Protein AF-A0A6N9SWL1-F1 (afdb_monomer_lite)

Radius of gyration: 34.27 Å; chains: 1; bounding box: 90×55×77 Å

pLDDT: mean 85.67, std 13.99, range [44.44, 97.88]

Foldseek 3Di:
DDDDDPDDDDDDDPPDDPDDDPPNDPDDDVPCPCVVVVVVCCCPDLVVDDCVRNPVNCPDPVNPVVVVVVVVVVVVVVCVVVVNPDDDDDDDDPLADALVVLVVQLVVLVVVCVVPVPDPVSVVSNVVSVVNNVCNVVVVVVVVVVVVVVVVVPPPPDDDD

Sequence (161 aa):
MKRPYPHIPTPPDPLRRKQPLPWSHPKRDPGDLQLEQRLKAILEHSSYREPDEDTDFIQSESARGVRLQLDYAKAEQGMHDQGIERCIVVFGSTRLREPAVAGDELKRIMAQCLQAPDDPQLERERRLAENRLSLARYYEVGRELGRLVGKVGNDAGGSRL

Secondary structure (DSSP, 8-state):
-PPPPPP--SPPPSS--SS--TT-S----TT-TTHHHHHHHHHHSGGGS-TTT-HHHHHSSTTHHHHHHHHHHHHHHHHHHTT----------TT---HHHHHHHHHHHHHHHHH-TT-HHHHHHHHHHHHHHHHTHHHHHHHHHHHHHHHHTT-TTT---

Structure (mmCIF, N/CA/C/O backbone):
data_AF-A0A6N9SWL1-F1
#
_entry.id   AF-A0A6N9SWL1-F1
#
loop_
_atom_site.group_PDB
_atom_site.id
_atom_site.type_symbol
_atom_site.label_atom_id
_atom_site.label_alt_id
_atom_site.label_comp_id
_atom_site.label_asym_id
_atom_site.label_entity_id
_atom_site.label_seq_id
_atom_site.pdbx_PDB_ins_code
_atom_site.Cartn_x
_atom_site.Cartn_y
_atom_site.Cartn_z
_atom_site.occupancy
_atom_site.B_iso_or_equiv
_atom_site.auth_seq_id
_atom_site.auth_comp_id
_atom_site.auth_asym_id
_atom_site.auth_atom_id
_atom_site.pdbx_PDB_model_num
ATOM 1 N N . MET A 1 1 ? -57.355 -10.159 47.905 1.00 44.44 1 MET A N 1
ATOM 2 C CA . MET A 1 1 ? -57.250 -9.827 46.466 1.00 44.44 1 MET A CA 1
ATOM 3 C C . MET A 1 1 ? -55.806 -9.450 46.146 1.00 44.44 1 MET A C 1
ATOM 5 O O . MET A 1 1 ? -55.360 -8.403 46.594 1.00 44.44 1 MET A O 1
ATOM 9 N N . LYS A 1 2 ? -55.047 -10.309 45.451 1.00 46.69 2 LYS A N 1
ATOM 10 C CA . LYS A 1 2 ? -53.699 -9.973 44.953 1.00 46.69 2 LYS A CA 1
ATOM 11 C C . LYS A 1 2 ? -53.854 -9.326 43.573 1.00 46.69 2 LYS A C 1
ATOM 13 O O . LYS A 1 2 ? -54.502 -9.916 42.714 1.00 46.69 2 LYS A O 1
ATOM 18 N N . ARG A 1 3 ? -53.324 -8.113 43.373 1.00 48.03 3 ARG A N 1
ATOM 19 C CA . ARG A 1 3 ? -53.308 -7.460 42.051 1.00 48.03 3 ARG A CA 1
ATOM 20 C C . ARG A 1 3 ? -52.485 -8.327 41.084 1.00 48.03 3 ARG A C 1
ATOM 22 O O . ARG A 1 3 ? -51.398 -8.749 41.483 1.00 48.03 3 ARG A O 1
ATOM 29 N N . PRO A 1 4 ? -52.957 -8.610 39.857 1.00 57.44 4 PRO A N 1
ATOM 30 C CA . PRO A 1 4 ? -52.137 -9.317 38.885 1.00 57.44 4 PRO A CA 1
ATOM 31 C C . PRO A 1 4 ? -50.972 -8.400 38.495 1.00 57.44 4 PRO A C 1
ATOM 33 O O . PRO A 1 4 ? -51.191 -7.285 38.021 1.00 57.44 4 PRO A O 1
ATOM 36 N N . TYR A 1 5 ? -49.735 -8.835 38.743 1.00 57.66 5 TYR A N 1
ATOM 37 C CA . TYR A 1 5 ? -48.571 -8.164 38.169 1.00 57.66 5 TYR A CA 1
ATOM 38 C C . TYR A 1 5 ? -48.600 -8.389 36.655 1.00 57.66 5 TYR A C 1
ATOM 40 O O . TYR A 1 5 ? -48.810 -9.529 36.228 1.00 57.66 5 TYR A O 1
ATOM 48 N N . PRO A 1 6 ? -48.429 -7.338 35.835 1.00 61.59 6 PRO A N 1
ATOM 49 C CA . PRO A 1 6 ? -48.423 -7.503 34.394 1.00 61.59 6 PRO A CA 1
ATOM 50 C C . PRO A 1 6 ? -47.261 -8.421 34.014 1.00 61.59 6 PRO A C 1
ATOM 52 O O . PRO A 1 6 ? -46.130 -8.236 34.460 1.00 61.59 6 PRO A O 1
ATOM 55 N N . HIS A 1 7 ? -47.569 -9.440 33.219 1.00 66.81 7 HIS A N 1
ATOM 56 C CA . HIS A 1 7 ? -46.584 -10.348 32.654 1.00 66.81 7 HIS A CA 1
ATOM 57 C C . HIS A 1 7 ? -45.551 -9.530 31.862 1.00 66.81 7 HIS A C 1
ATOM 59 O O . HIS A 1 7 ? -45.929 -8.812 30.939 1.00 66.81 7 HIS A O 1
ATOM 65 N N . ILE A 1 8 ? -44.261 -9.640 32.200 1.00 62.41 8 ILE A N 1
ATOM 66 C CA . ILE A 1 8 ? -43.156 -9.045 31.430 1.00 62.41 8 ILE A CA 1
ATOM 67 C C . ILE A 1 8 ? -42.387 -10.200 30.770 1.00 62.41 8 ILE A C 1
ATOM 69 O O . ILE A 1 8 ? -41.518 -10.785 31.415 1.00 62.41 8 ILE A O 1
ATOM 73 N N . PRO A 1 9 ? -42.716 -10.609 29.530 1.00 60.69 9 PRO A N 1
ATOM 74 C CA . PRO A 1 9 ? -41.930 -11.606 28.816 1.00 60.69 9 PRO A CA 1
ATOM 75 C C . PRO A 1 9 ? -40.771 -10.978 28.039 1.00 60.69 9 PRO A C 1
ATOM 77 O O . PRO A 1 9 ? -40.970 -9.947 27.406 1.00 60.69 9 PRO A O 1
ATOM 80 N N . THR A 1 10 ? -39.644 -11.708 28.064 1.00 60.78 10 THR A N 1
ATOM 81 C CA . THR A 1 10 ? -38.491 -11.813 27.132 1.00 60.78 10 THR A CA 1
ATOM 82 C C . THR A 1 10 ? -37.906 -10.555 26.497 1.00 60.78 10 THR A C 1
ATOM 84 O O . THR A 1 10 ? -38.615 -9.624 26.140 1.00 60.78 10 THR A O 1
ATOM 87 N N . PRO A 1 11 ? -36.565 -10.524 26.406 1.00 64.38 11 PRO A N 1
ATOM 88 C CA . PRO A 1 11 ? -35.789 -9.409 26.907 1.00 64.38 11 PRO A CA 1
ATOM 89 C C . PRO A 1 11 ? -36.204 -8.108 26.220 1.00 64.38 11 PRO A C 1
ATOM 91 O O . PRO A 1 11 ? -36.351 -8.087 24.997 1.00 64.38 11 PRO A O 1
ATOM 94 N N . PRO A 1 12 ? -36.409 -7.026 26.992 1.00 65.94 12 PRO A N 1
ATOM 95 C CA . PRO A 1 12 ? -36.694 -5.728 26.407 1.00 65.94 12 PRO A CA 1
ATOM 96 C C . PRO A 1 12 ? -35.567 -5.354 25.441 1.00 65.94 12 PRO A C 1
ATOM 98 O O . PRO A 1 12 ? -34.396 -5.585 25.747 1.00 65.94 12 PRO A O 1
ATOM 101 N N . ASP A 1 13 ? -35.937 -4.784 24.292 1.00 66.88 13 ASP A N 1
ATOM 102 C CA . ASP A 1 13 ? -34.988 -4.271 23.303 1.00 66.88 13 ASP A CA 1
ATOM 103 C C . ASP A 1 13 ? -33.963 -3.374 24.028 1.00 66.88 13 ASP A C 1
ATOM 105 O O . ASP A 1 13 ? -34.360 -2.422 24.717 1.00 66.88 13 ASP A O 1
ATOM 109 N N . PRO A 1 14 ? -32.658 -3.705 23.961 1.00 66.94 14 PRO A N 1
ATOM 110 C CA . PRO A 1 14 ? -31.644 -3.043 24.773 1.00 66.94 14 PRO A CA 1
ATOM 111 C C . PRO A 1 14 ? -31.512 -1.554 24.437 1.00 66.94 14 PRO A C 1
ATOM 113 O O . PRO A 1 14 ? -31.098 -0.779 25.302 1.00 66.94 14 PRO A O 1
ATOM 116 N N . LEU A 1 15 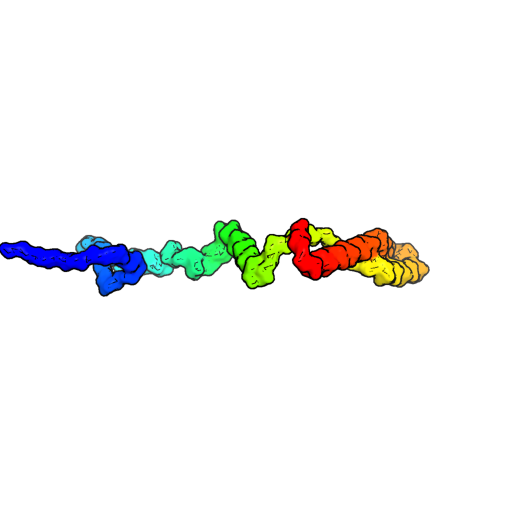? -31.907 -1.153 23.225 1.00 66.56 15 LEU A N 1
ATOM 117 C CA . LEU A 1 15 ? -31.765 0.204 22.708 1.00 66.56 15 LEU A CA 1
ATOM 118 C C . LEU A 1 15 ? -33.109 0.942 22.641 1.00 66.56 15 LEU A C 1
ATOM 120 O O . LEU A 1 15 ? -33.172 2.141 22.911 1.00 66.56 15 LEU A O 1
ATOM 124 N N . ARG A 1 16 ? -34.210 0.251 22.324 1.00 70.69 16 ARG A N 1
ATOM 125 C CA . ARG A 1 16 ? -35.526 0.885 22.126 1.00 70.69 16 ARG A CA 1
ATOM 126 C C . ARG A 1 16 ? -36.447 0.694 23.326 1.00 70.69 16 ARG A C 1
ATOM 128 O O . ARG A 1 16 ? -37.125 -0.320 23.474 1.00 70.69 16 ARG A O 1
ATOM 135 N N . ARG A 1 17 ? -36.548 1.730 24.166 1.00 72.81 17 ARG A N 1
ATOM 136 C CA . ARG A 1 17 ? -37.452 1.756 25.330 1.00 72.81 17 ARG A CA 1
ATOM 137 C C . ARG A 1 17 ? -38.699 2.601 25.064 1.00 72.81 17 ARG A C 1
ATOM 139 O O . ARG A 1 17 ? -38.599 3.715 24.567 1.00 72.81 17 ARG A O 1
ATOM 146 N N . LYS A 1 18 ? -39.875 2.096 25.464 1.00 77.31 18 LYS A N 1
ATOM 147 C CA . LYS A 1 18 ? -41.156 2.837 25.391 1.00 77.31 18 LYS A CA 1
ATOM 148 C C . LYS A 1 18 ? -41.231 4.006 26.373 1.00 77.31 18 LYS A C 1
ATOM 150 O O . LYS A 1 18 ? -41.914 4.986 26.110 1.00 77.31 18 LYS A O 1
ATOM 155 N N . GLN A 1 19 ? -40.566 3.869 27.514 1.00 77.00 19 GLN A N 1
ATOM 156 C CA . GLN A 1 19 ? -40.462 4.902 28.534 1.00 77.00 19 GLN A CA 1
ATOM 157 C C . GLN A 1 19 ? -39.040 4.894 29.107 1.00 77.00 19 GLN A C 1
ATOM 159 O O . GLN A 1 19 ? -38.438 3.814 29.195 1.00 77.00 19 GLN A O 1
ATOM 164 N N . PRO A 1 20 ? -38.492 6.059 29.487 1.00 73.88 20 PRO A N 1
ATOM 165 C CA . PRO A 1 20 ? -37.193 6.130 30.138 1.00 73.88 20 PRO A CA 1
ATOM 166 C C . PRO A 1 20 ? -37.205 5.324 31.444 1.00 73.88 20 PRO A C 1
ATOM 168 O O . PRO A 1 20 ? -38.255 5.143 32.068 1.00 73.88 20 PRO A O 1
ATOM 171 N N . LEU A 1 21 ? -36.048 4.807 31.863 1.00 79.44 21 LEU A N 1
ATOM 172 C CA . LEU A 1 21 ? -35.963 4.132 33.159 1.00 79.44 21 LEU A CA 1
ATOM 173 C C . LEU A 1 21 ? -36.222 5.147 34.284 1.00 79.44 21 LEU A C 1
ATOM 175 O O . LEU A 1 21 ? -35.848 6.305 34.139 1.00 79.44 21 LEU A O 1
ATOM 179 N N . PRO A 1 22 ? -36.782 4.742 35.437 1.00 76.00 22 PRO A N 1
ATOM 180 C CA . PRO A 1 22 ? -37.032 5.669 36.547 1.00 76.00 22 PRO A CA 1
ATOM 181 C C . PRO A 1 22 ? -35.785 6.456 36.997 1.00 76.00 22 PRO A C 1
ATOM 183 O O . PRO A 1 22 ? -35.893 7.564 37.509 1.00 76.00 22 PRO A O 1
ATOM 186 N N . TRP A 1 23 ? -34.597 5.890 36.773 1.00 74.88 23 TRP A N 1
ATOM 187 C CA . TRP A 1 23 ? -33.280 6.463 37.065 1.00 74.88 23 TRP A CA 1
ATOM 188 C C . TRP A 1 23 ? -32.549 7.020 35.830 1.00 74.88 23 TRP A C 1
ATOM 190 O O . TRP A 1 23 ? -31.349 7.257 35.889 1.00 74.88 23 TRP A O 1
ATOM 200 N N . SER A 1 24 ? -33.228 7.225 34.697 1.00 74.69 24 SER A N 1
ATOM 201 C CA . SER A 1 24 ? -32.624 7.850 33.507 1.00 74.69 24 SER A CA 1
ATOM 202 C C . SER A 1 24 ? -32.547 9.375 33.594 1.00 74.69 24 SER A C 1
ATOM 204 O O . SER A 1 24 ? -32.106 10.020 32.648 1.00 74.69 24 SER A O 1
ATOM 206 N N . HIS A 1 25 ? -33.034 9.963 34.683 1.00 68.12 25 HIS A N 1
ATOM 207 C CA . HIS A 1 25 ? -32.887 11.385 34.944 1.00 68.12 25 HIS A CA 1
ATOM 208 C C . HIS A 1 25 ? -31.642 11.619 35.802 1.00 68.12 25 HIS A C 1
ATOM 210 O O . HIS A 1 25 ? -31.387 10.827 36.716 1.00 68.12 25 HIS A O 1
ATOM 216 N N . PRO A 1 26 ? -30.885 12.704 35.553 1.00 67.75 26 PRO A N 1
ATOM 217 C CA . PRO A 1 26 ? -29.802 13.109 36.434 1.00 67.75 26 PRO A CA 1
ATOM 218 C C . PRO A 1 26 ? -30.303 13.179 37.875 1.00 67.75 26 PRO A C 1
ATOM 220 O O . PRO A 1 26 ? -31.400 13.683 38.138 1.00 67.75 26 PRO A O 1
ATOM 223 N N . LYS A 1 27 ? -29.510 12.662 38.816 1.00 72.25 27 LYS A N 1
ATOM 224 C CA . LYS A 1 27 ? -29.835 12.740 40.240 1.00 72.25 27 LYS A CA 1
ATOM 225 C C . LYS A 1 27 ? -29.938 14.219 40.619 1.00 72.25 27 LYS A C 1
ATOM 227 O O . LYS A 1 27 ? -28.937 14.924 40.616 1.00 72.25 27 LYS A O 1
ATOM 232 N N . ARG A 1 28 ? -31.153 14.690 40.905 1.00 66.19 28 ARG A N 1
ATOM 233 C CA . ARG A 1 28 ? -31.386 16.079 41.311 1.00 66.19 28 ARG A CA 1
ATOM 234 C C . ARG A 1 28 ? -30.901 16.267 42.743 1.00 66.19 28 ARG A C 1
ATOM 236 O O . ARG A 1 28 ? -31.451 15.656 43.657 1.00 66.19 28 ARG A O 1
ATOM 243 N N . ASP A 1 29 ? -29.895 17.114 42.914 1.00 71.44 29 ASP A N 1
ATOM 244 C CA . ASP A 1 29 ? -29.504 17.671 44.205 1.00 71.44 29 ASP A CA 1
ATOM 245 C C . ASP A 1 29 ? -30.025 19.119 44.275 1.00 71.44 29 ASP A C 1
ATOM 247 O O . ASP A 1 29 ? -29.610 19.941 43.454 1.00 71.44 29 ASP A O 1
ATOM 251 N N . PRO A 1 30 ? -30.944 19.453 45.201 1.00 68.19 30 PRO A N 1
ATOM 252 C CA . PRO A 1 30 ? -31.467 20.811 45.365 1.00 68.19 30 PRO A CA 1
ATOM 253 C C . PRO A 1 30 ? -30.388 21.882 45.594 1.00 68.19 30 PRO A C 1
ATOM 255 O O . PRO A 1 30 ? -30.666 23.061 45.382 1.00 68.19 30 PRO A O 1
ATOM 258 N N . GLY A 1 31 ? -29.183 21.495 46.031 1.00 71.69 31 GLY A N 1
ATOM 259 C CA . GLY A 1 31 ? -28.052 22.403 46.229 1.00 71.69 31 GLY A CA 1
ATOM 260 C C . GLY A 1 31 ? -27.186 22.652 44.987 1.00 71.69 31 GLY A C 1
ATOM 261 O O . GLY A 1 31 ? -26.378 23.581 45.002 1.00 71.69 31 GLY A O 1
ATOM 262 N N . ASP A 1 32 ? -27.328 21.867 43.911 1.00 75.44 32 ASP A N 1
ATOM 263 C CA . ASP A 1 32 ? -26.454 21.973 42.734 1.00 75.44 32 ASP A CA 1
ATOM 264 C C . ASP A 1 32 ? -27.038 22.899 41.659 1.00 75.44 32 ASP A C 1
ATOM 266 O O . ASP A 1 32 ? -27.606 22.473 40.651 1.00 75.44 32 ASP A O 1
ATOM 270 N N . LEU A 1 33 ? -26.855 24.204 41.866 1.00 76.06 33 LEU A N 1
ATOM 271 C CA . LEU A 1 33 ? -27.293 25.260 40.943 1.00 76.06 33 LEU A CA 1
ATOM 272 C C . LEU A 1 33 ? -26.602 25.205 39.564 1.00 76.06 33 LEU A C 1
ATOM 274 O O . LEU A 1 33 ? -27.044 25.880 38.635 1.00 76.06 33 LEU A O 1
ATOM 278 N N . GLN A 1 34 ? -25.524 24.425 39.416 1.00 84.75 34 GLN A N 1
ATOM 279 C CA . GLN A 1 34 ? -24.739 24.309 38.180 1.00 84.75 34 GLN A CA 1
ATOM 280 C C . GLN A 1 34 ? -24.953 22.980 37.441 1.00 84.75 34 GLN A C 1
ATOM 282 O O . GLN A 1 34 ? -24.342 22.775 36.390 1.00 84.75 34 GLN A O 1
ATOM 287 N N . LEU A 1 35 ? -25.806 22.083 37.949 1.00 83.56 35 LEU A N 1
ATOM 288 C CA . LEU A 1 35 ? -26.019 20.743 37.389 1.00 83.56 35 LEU A CA 1
ATOM 289 C C . LEU A 1 35 ? -26.319 20.775 35.882 1.00 83.56 35 LEU A C 1
ATOM 291 O O . LEU A 1 35 ? -25.657 20.092 35.103 1.00 83.56 35 LEU A O 1
ATOM 295 N N . GLU A 1 36 ? -27.269 21.615 35.470 1.00 82.56 36 GLU A N 1
ATOM 296 C CA . GLU A 1 36 ? -27.673 21.766 34.065 1.00 82.56 36 GLU A CA 1
ATOM 297 C C . GLU A 1 36 ? -26.521 22.272 33.182 1.00 82.56 36 GLU A C 1
ATOM 299 O O . GLU A 1 36 ? -26.326 21.796 32.065 1.00 82.56 36 GLU A O 1
ATOM 304 N N . GLN A 1 37 ? -25.702 23.197 33.695 1.00 88.25 37 GLN A N 1
ATOM 305 C CA . GLN A 1 37 ? -24.545 23.726 32.966 1.00 88.25 37 GLN A CA 1
ATOM 306 C C . GLN A 1 37 ? -23.460 22.661 32.781 1.00 88.25 37 GLN A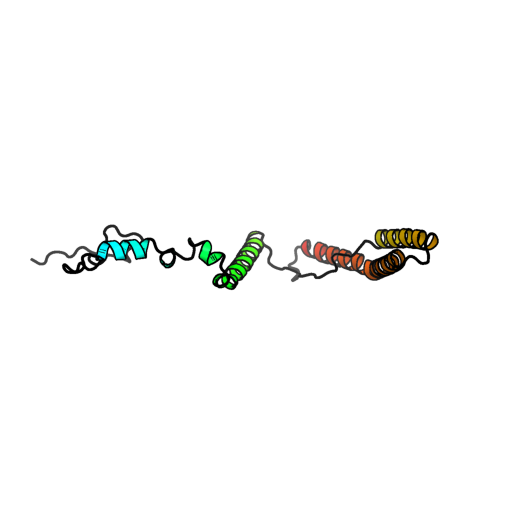 C 1
ATOM 308 O O . GLN A 1 37 ? -22.889 22.554 31.697 1.00 88.25 37 GLN A O 1
ATOM 313 N N . ARG A 1 38 ? -23.191 21.849 33.811 1.00 88.62 38 ARG A N 1
ATOM 314 C CA . ARG A 1 38 ? -22.214 20.750 33.739 1.00 88.62 38 ARG A CA 1
ATOM 315 C C . ARG A 1 38 ? -22.680 19.644 32.805 1.00 88.62 38 ARG A C 1
ATOM 317 O O . ARG A 1 38 ? -21.888 19.167 32.002 1.00 88.62 38 ARG A O 1
ATOM 324 N N . LEU A 1 39 ? -23.956 19.263 32.886 1.00 87.69 39 LEU A N 1
ATOM 325 C CA . LEU A 1 39 ? -24.552 18.287 31.975 1.00 87.69 39 LEU A CA 1
ATOM 326 C C . LEU A 1 39 ? -24.430 18.756 30.530 1.00 87.69 39 LEU A C 1
ATOM 328 O O . LEU A 1 39 ? -23.927 18.009 29.698 1.00 87.69 39 LEU A O 1
ATOM 332 N N . LYS A 1 40 ? -24.807 20.007 30.252 1.00 88.81 40 LYS A N 1
ATOM 333 C CA . LYS A 1 40 ? -24.648 20.598 28.924 1.00 88.81 40 LYS A CA 1
ATOM 334 C C . LYS A 1 40 ? -23.189 20.550 28.458 1.00 88.81 40 LYS A C 1
ATOM 336 O O . LYS A 1 40 ? -22.928 20.070 27.363 1.00 88.81 40 LYS A O 1
ATOM 341 N N . ALA A 1 41 ? -22.247 20.963 29.307 1.00 92.75 41 ALA A N 1
ATOM 342 C CA . ALA A 1 41 ? -20.825 20.943 28.975 1.00 92.75 41 ALA A CA 1
ATOM 343 C C . ALA A 1 41 ? -20.305 19.530 28.664 1.00 92.75 41 ALA A C 1
ATOM 345 O O . ALA A 1 41 ? -19.527 19.377 27.732 1.00 92.75 41 ALA A O 1
ATOM 346 N N . ILE A 1 42 ? -20.738 18.503 29.405 1.00 91.31 42 ILE A N 1
ATOM 347 C CA . ILE A 1 42 ? -20.363 17.102 29.150 1.00 91.31 42 ILE A CA 1
ATOM 348 C C . ILE A 1 42 ? -20.935 16.626 27.815 1.00 91.31 42 ILE A C 1
ATOM 350 O O . ILE A 1 42 ? -20.195 16.074 27.009 1.00 91.31 42 ILE A O 1
ATOM 354 N N . LEU A 1 43 ? -22.233 16.845 27.585 1.00 89.25 43 LEU A N 1
ATOM 355 C CA . LEU A 1 43 ? -22.930 16.381 26.382 1.00 89.25 43 LEU A CA 1
ATOM 356 C C . LEU A 1 43 ? -22.411 17.059 25.104 1.00 89.25 43 LEU A C 1
ATOM 358 O O . LEU A 1 43 ? -22.416 16.446 24.043 1.00 89.25 43 LEU A O 1
ATOM 362 N N . GLU A 1 44 ? -21.963 18.312 25.200 1.00 90.25 44 GLU A N 1
ATOM 363 C CA . GLU A 1 44 ? -21.380 19.065 24.082 1.00 90.25 44 GLU A CA 1
ATOM 364 C C . GLU A 1 44 ? -19.872 18.802 23.900 1.00 90.25 44 GLU A C 1
ATOM 366 O O . GLU A 1 44 ? -19.297 19.197 22.881 1.00 90.25 44 GLU A O 1
ATOM 371 N N . HIS A 1 45 ? -19.211 18.142 24.859 1.00 92.19 45 HIS A N 1
ATOM 372 C CA . HIS A 1 45 ? -17.779 17.859 24.791 1.00 92.19 45 HIS A CA 1
ATOM 373 C C . HIS A 1 45 ? -17.471 16.760 23.763 1.00 92.19 45 HIS A C 1
ATOM 375 O O . HIS A 1 45 ? -18.198 15.776 23.644 1.00 92.19 45 HIS A O 1
ATOM 381 N N . SER A 1 46 ? -16.342 16.876 23.054 1.00 88.12 46 SER A N 1
ATOM 382 C CA . SER A 1 46 ? -15.947 15.911 22.013 1.00 88.12 46 SER A CA 1
ATOM 383 C C . SER A 1 46 ? -15.804 14.484 22.540 1.00 88.12 46 SER A C 1
ATOM 385 O O . SER A 1 46 ? -16.204 13.547 21.868 1.00 88.12 46 SER A O 1
ATOM 387 N N . SER A 1 47 ? -15.332 14.313 23.776 1.00 89.19 47 SER A N 1
ATOM 388 C CA . SER A 1 47 ? -15.205 12.992 24.412 1.00 89.19 47 SER A CA 1
ATOM 389 C C . SER A 1 47 ? -16.532 12.258 24.637 1.00 89.19 47 SER A C 1
ATOM 391 O O . SER A 1 47 ? -16.503 11.101 25.044 1.00 89.19 47 SER A O 1
ATOM 393 N N . TYR A 1 48 ? -17.675 12.935 24.484 1.00 91.62 48 TYR A N 1
ATOM 394 C CA . TYR A 1 48 ? -18.999 12.318 24.575 1.00 91.62 48 TYR A CA 1
ATOM 395 C C . TYR A 1 48 ? -19.512 11.822 23.215 1.00 91.62 48 TYR A C 1
ATOM 397 O O . TYR A 1 48 ? -20.509 11.108 23.168 1.00 91.62 48 TYR A O 1
ATOM 405 N N . ARG A 1 49 ? -18.838 12.177 22.110 1.00 91.12 49 ARG A N 1
ATOM 406 C CA . ARG A 1 49 ? -19.159 11.649 20.781 1.00 91.12 49 ARG A CA 1
ATOM 407 C C . ARG A 1 49 ? -18.795 10.173 20.715 1.00 91.12 49 ARG A C 1
ATOM 409 O O . ARG A 1 49 ? -17.759 9.754 21.236 1.00 91.12 49 ARG A O 1
ATOM 416 N N . GLU A 1 50 ? -19.649 9.391 20.070 1.00 92.19 50 GLU A N 1
ATOM 417 C CA . GLU A 1 50 ? -19.369 7.978 19.851 1.00 92.19 50 GLU A CA 1
ATOM 418 C C . GLU A 1 50 ? -18.179 7.838 18.882 1.00 92.19 50 GLU A C 1
ATOM 420 O O . GLU A 1 50 ? -18.106 8.578 17.896 1.00 92.19 50 GLU A O 1
ATOM 425 N N . PRO A 1 51 ? -17.204 6.946 19.150 1.00 91.31 51 PRO A N 1
ATOM 426 C CA . PRO A 1 51 ? -15.982 6.875 18.348 1.00 91.31 51 PRO A CA 1
ATOM 427 C C . PRO A 1 51 ? -16.184 6.584 16.856 1.00 91.31 51 PRO A C 1
ATOM 429 O O . PRO A 1 51 ? -15.308 6.917 16.066 1.00 91.31 51 PRO A O 1
ATOM 432 N N . ASP A 1 52 ? -17.284 5.941 16.467 1.00 91.31 52 ASP A N 1
ATOM 433 C CA . ASP A 1 52 ? -17.661 5.664 15.076 1.00 91.31 52 ASP A CA 1
ATOM 434 C C . ASP A 1 52 ? -18.271 6.879 14.356 1.00 91.31 52 ASP A C 1
ATOM 436 O O . ASP A 1 52 ? -18.188 6.963 13.129 1.00 91.31 52 ASP A O 1
ATOM 440 N N . GLU A 1 53 ? -18.798 7.853 15.101 1.00 92.50 53 GLU A N 1
ATOM 441 C CA . GLU A 1 53 ? -19.253 9.151 14.584 1.00 92.50 53 GLU A CA 1
ATOM 442 C C . GLU A 1 53 ? -18.178 10.253 14.720 1.00 92.50 53 GLU A C 1
ATOM 444 O O . GLU A 1 53 ? -18.231 11.283 14.037 1.00 92.50 53 GLU A O 1
ATOM 449 N N . ASP A 1 54 ? -17.165 10.048 15.568 1.00 94.38 54 ASP A N 1
ATOM 450 C CA . ASP A 1 54 ? -16.068 10.991 15.800 1.00 94.38 54 ASP A CA 1
ATOM 451 C C . ASP A 1 54 ? -14.951 10.859 14.749 1.00 94.38 54 ASP A C 1
ATOM 453 O O . ASP A 1 54 ? -13.933 10.178 14.918 1.00 94.38 54 ASP A O 1
ATOM 457 N N . THR A 1 55 ? -15.126 11.576 13.639 1.00 93.12 55 THR A N 1
ATOM 458 C CA . THR A 1 55 ? -14.139 11.603 12.550 1.00 93.12 55 THR A CA 1
ATOM 459 C C . THR A 1 55 ? -12.788 12.183 12.991 1.00 93.12 55 THR A C 1
ATOM 461 O O . THR A 1 55 ? -11.753 11.719 12.507 1.00 93.12 55 THR A O 1
ATOM 464 N N . ASP A 1 56 ? -12.770 13.142 13.924 1.00 94.31 56 ASP A N 1
ATOM 465 C CA . ASP A 1 56 ? -11.529 13.745 14.426 1.00 94.31 56 ASP A CA 1
ATOM 466 C C . ASP A 1 56 ? -10.699 12.691 15.179 1.00 94.31 56 ASP A C 1
ATOM 468 O O . ASP A 1 56 ? -9.489 12.556 14.958 1.00 94.31 56 ASP A O 1
ATOM 472 N N . PHE A 1 57 ? -11.357 11.869 16.008 1.00 94.06 57 PHE A N 1
ATOM 473 C CA . PHE A 1 57 ? -10.722 10.727 16.665 1.00 94.06 57 PHE A CA 1
ATOM 474 C C . PHE A 1 57 ? -10.254 9.670 15.658 1.00 94.06 57 PHE A C 1
ATOM 476 O O . PHE A 1 57 ? -9.090 9.263 15.712 1.00 94.06 57 PHE A O 1
ATOM 483 N N . ILE A 1 58 ? -11.104 9.253 14.712 1.00 94.94 58 ILE A N 1
ATOM 484 C CA . ILE A 1 58 ? -10.758 8.234 13.702 1.00 94.94 58 ILE A CA 1
ATOM 485 C C . ILE A 1 58 ? -9.538 8.665 12.871 1.00 94.94 58 ILE A C 1
ATOM 487 O O . ILE A 1 58 ? -8.686 7.839 12.530 1.00 94.94 58 ILE A O 1
ATOM 491 N N . GLN A 1 59 ? -9.418 9.953 12.546 1.00 95.44 59 GLN A N 1
ATOM 492 C CA . GLN A 1 59 ? -8.305 10.486 11.757 1.00 95.44 59 GLN A CA 1
ATOM 493 C C . GLN A 1 59 ? -7.027 10.724 12.570 1.00 95.44 59 GLN A C 1
ATOM 495 O O . GLN A 1 59 ? -5.950 10.873 11.978 1.00 95.44 59 GLN A O 1
ATOM 500 N N . SER A 1 60 ? -7.111 10.691 13.901 1.00 95.50 60 SER A N 1
ATOM 501 C CA . SER A 1 60 ? -5.966 10.857 14.795 1.00 95.50 60 SER A CA 1
ATOM 502 C C . SER A 1 60 ? -4.912 9.747 14.644 1.00 95.50 60 SER A C 1
ATOM 504 O O . SER A 1 60 ? -5.132 8.683 14.046 1.00 95.50 60 SER A O 1
ATOM 506 N N . GLU A 1 61 ? -3.727 9.992 15.205 1.00 97.56 61 GLU A N 1
ATOM 507 C CA . GLU A 1 61 ? -2.649 9.002 15.272 1.00 97.56 61 GLU A CA 1
ATOM 508 C C . GLU A 1 61 ? -3.019 7.798 16.148 1.00 97.56 61 GLU A C 1
ATOM 510 O O . GLU A 1 61 ? -2.716 6.662 15.781 1.00 97.56 61 GLU A O 1
ATOM 515 N N . SER A 1 62 ? -3.749 8.024 17.242 1.00 96.12 62 SER A N 1
ATOM 516 C CA . SER A 1 62 ? -4.205 6.973 18.159 1.00 96.12 62 SER A CA 1
ATOM 517 C C . SER A 1 62 ? -5.086 5.930 17.463 1.00 96.12 62 SER A C 1
ATOM 519 O O . SER A 1 62 ? -5.009 4.745 17.777 1.00 96.12 62 SER A O 1
ATOM 521 N N . ALA A 1 63 ? -5.877 6.349 16.472 1.00 96.31 63 ALA A N 1
ATOM 522 C CA . ALA A 1 63 ? -6.744 5.467 15.693 1.00 96.31 63 ALA A CA 1
ATOM 523 C C . ALA A 1 63 ? -6.057 4.842 14.460 1.00 96.31 63 ALA A C 1
ATOM 525 O O . ALA A 1 63 ? -6.691 4.093 13.715 1.00 96.31 63 ALA A O 1
ATOM 526 N N . ARG A 1 64 ? -4.760 5.102 14.216 1.00 97.38 64 ARG A N 1
ATOM 527 C CA . ARG A 1 64 ? -4.038 4.587 13.033 1.00 97.38 64 ARG A CA 1
ATOM 528 C C . ARG A 1 64 ? -4.090 3.060 12.929 1.00 97.38 64 ARG A C 1
ATOM 530 O O . ARG A 1 64 ? -4.325 2.545 11.842 1.00 97.38 64 ARG A O 1
ATOM 537 N N . GLY A 1 65 ? -3.900 2.343 14.038 1.00 97.69 65 GLY A N 1
ATOM 538 C CA . GLY A 1 65 ? -3.947 0.875 14.045 1.00 97.69 65 GLY A CA 1
ATOM 539 C C . GLY A 1 65 ? -5.320 0.326 13.646 1.00 97.69 65 GLY A C 1
ATOM 540 O O . GLY A 1 65 ? -5.406 -0.575 12.817 1.00 97.69 65 GLY A O 1
ATOM 541 N N . VAL A 1 66 ? -6.391 0.932 14.167 1.00 96.38 66 VAL A N 1
ATOM 542 C CA . VAL A 1 66 ? -7.773 0.557 13.832 1.00 96.38 66 VAL A CA 1
ATOM 543 C C . VAL A 1 66 ? -8.071 0.844 12.361 1.00 96.38 66 VAL A C 1
ATOM 545 O O . VAL A 1 66 ? -8.632 -0.008 11.680 1.00 96.38 66 VAL A O 1
ATOM 548 N N . ARG A 1 67 ? -7.637 1.996 11.831 1.00 96.12 67 ARG A N 1
ATOM 549 C CA . ARG A 1 67 ? -7.794 2.314 10.402 1.00 96.12 67 ARG A CA 1
ATOM 550 C C . ARG A 1 67 ? -7.105 1.297 9.495 1.00 96.12 67 ARG A C 1
ATOM 552 O O . ARG A 1 67 ? -7.728 0.836 8.550 1.00 96.12 67 ARG A O 1
ATOM 559 N N . LEU A 1 68 ? -5.880 0.881 9.822 1.00 97.81 68 LEU A N 1
ATOM 560 C CA . LEU A 1 68 ? -5.181 -0.166 9.065 1.00 97.81 68 LEU A CA 1
ATOM 561 C C . LEU A 1 68 ? -5.938 -1.503 9.093 1.00 97.81 68 LEU A C 1
ATOM 563 O O . LEU A 1 68 ? -6.005 -2.199 8.081 1.00 97.81 68 LEU A O 1
ATOM 567 N N . GLN A 1 69 ? -6.531 -1.860 10.234 1.00 97.69 69 GLN A N 1
ATOM 568 C CA . GLN A 1 69 ? -7.364 -3.058 10.336 1.00 97.69 69 GLN A CA 1
ATOM 569 C C . GLN A 1 69 ? -8.634 -2.944 9.480 1.00 97.69 69 GLN A C 1
ATOM 571 O O . GLN A 1 69 ? -9.012 -3.917 8.829 1.00 97.69 69 GLN A O 1
ATOM 576 N N . LEU A 1 70 ? -9.276 -1.772 9.446 1.00 97.00 70 LEU A N 1
ATOM 577 C CA . LEU A 1 70 ? -10.433 -1.518 8.583 1.00 97.00 70 LEU A CA 1
ATOM 578 C C . LEU A 1 70 ? -10.061 -1.583 7.097 1.00 97.00 70 LEU A C 1
ATOM 580 O O . LEU A 1 70 ? -10.812 -2.170 6.320 1.00 97.00 70 LEU A O 1
ATOM 584 N N . ASP A 1 71 ? -8.905 -1.039 6.708 1.00 97.38 71 ASP A N 1
ATOM 585 C CA . ASP A 1 71 ? -8.394 -1.126 5.336 1.00 97.38 71 ASP A CA 1
ATOM 586 C C . ASP A 1 71 ? -8.212 -2.592 4.909 1.00 97.38 71 ASP A C 1
ATOM 588 O O . ASP A 1 71 ? -8.649 -2.979 3.822 1.00 97.38 71 ASP A O 1
ATOM 592 N N . TYR A 1 72 ? -7.638 -3.423 5.788 1.00 97.00 72 TYR A N 1
ATOM 593 C CA . TYR A 1 72 ? -7.504 -4.864 5.561 1.00 97.00 72 TYR A CA 1
ATOM 594 C C . TYR A 1 72 ? -8.869 -5.552 5.445 1.00 97.00 72 TYR A C 1
ATOM 596 O O . TYR A 1 72 ? -9.141 -6.207 4.440 1.00 97.00 72 TYR A O 1
ATOM 604 N N . ALA A 1 73 ? -9.745 -5.374 6.438 1.00 97.75 73 ALA A N 1
ATOM 605 C CA . ALA A 1 73 ? -11.042 -6.046 6.487 1.00 97.75 73 ALA A CA 1
ATOM 606 C C . ALA A 1 73 ? -11.918 -5.684 5.279 1.00 97.75 73 ALA A C 1
ATOM 608 O O . ALA A 1 73 ? -12.582 -6.541 4.701 1.00 97.75 73 ALA A O 1
ATOM 609 N N . LYS A 1 74 ? -11.883 -4.419 4.846 1.00 97.88 74 LYS A N 1
ATOM 610 C CA . LYS A 1 74 ? -12.612 -3.957 3.663 1.00 97.88 74 LYS A CA 1
ATOM 611 C C . LYS A 1 74 ? -12.082 -4.591 2.376 1.00 97.88 74 LYS A C 1
ATOM 613 O O . LYS A 1 74 ? -12.878 -4.955 1.511 1.00 97.88 74 LYS A O 1
ATOM 618 N N . ALA A 1 75 ? -10.762 -4.717 2.238 1.00 95.75 75 ALA A N 1
ATOM 619 C CA . ALA A 1 75 ? -10.152 -5.375 1.086 1.00 95.75 75 ALA A CA 1
ATOM 620 C C . ALA A 1 75 ? -10.466 -6.880 1.059 1.00 95.75 75 ALA A C 1
ATOM 622 O O . ALA A 1 75 ? -10.846 -7.403 0.013 1.00 95.75 75 ALA A O 1
ATOM 623 N N . GLU A 1 76 ? -10.359 -7.557 2.204 1.00 95.00 76 GLU A N 1
ATOM 624 C CA . GLU A 1 76 ? -10.686 -8.978 2.361 1.00 95.00 76 GLU A CA 1
ATOM 625 C C . GLU A 1 76 ? -12.152 -9.262 2.024 1.00 95.00 76 GLU A C 1
ATOM 627 O O . GLU A 1 76 ? -12.433 -10.139 1.207 1.00 95.00 76 GLU A O 1
ATOM 632 N N . GLN A 1 77 ? -13.075 -8.453 2.551 1.00 96.94 77 GLN A N 1
ATOM 633 C CA . GLN A 1 77 ? -14.495 -8.559 2.226 1.00 96.94 77 GLN A CA 1
ATOM 634 C C . GLN A 1 77 ? -14.747 -8.373 0.725 1.00 96.94 77 GLN A C 1
ATOM 636 O O . GLN A 1 77 ? -15.479 -9.152 0.121 1.00 96.94 77 GLN A O 1
ATOM 641 N N . GLY A 1 78 ? -14.096 -7.387 0.098 1.00 96.75 78 GLY A N 1
ATOM 642 C CA . GLY A 1 78 ? -14.209 -7.164 -1.343 1.00 96.75 78 GLY A CA 1
ATOM 643 C C . GLY A 1 78 ? -13.726 -8.352 -2.183 1.00 96.75 78 GLY A C 1
ATOM 644 O O . GLY A 1 78 ? -14.335 -8.659 -3.205 1.00 96.75 78 GLY A O 1
ATOM 645 N N . MET A 1 79 ? -12.665 -9.045 -1.754 1.00 94.81 79 MET A N 1
ATOM 646 C CA . MET A 1 79 ? -12.198 -10.276 -2.406 1.00 94.81 79 MET A CA 1
ATOM 647 C C . MET A 1 79 ? -13.196 -11.424 -2.225 1.00 94.81 79 MET A C 1
ATOM 649 O O . MET A 1 79 ? -13.532 -12.105 -3.196 1.00 94.81 79 MET A O 1
ATOM 653 N N . HIS A 1 80 ? -13.711 -11.599 -1.007 1.00 94.31 80 HIS A N 1
ATOM 654 C CA . HIS A 1 80 ? -14.697 -12.628 -0.690 1.00 94.31 80 HIS A CA 1
ATOM 655 C C . HIS A 1 80 ? -15.990 -12.457 -1.503 1.00 94.31 80 HIS A C 1
ATOM 657 O O . HIS A 1 80 ? -16.474 -13.416 -2.102 1.00 94.31 80 HIS A O 1
ATOM 663 N N . ASP A 1 81 ? -16.513 -11.232 -1.600 1.00 96.44 81 ASP A N 1
ATOM 664 C CA . ASP A 1 81 ? -17.739 -10.924 -2.348 1.00 96.44 81 ASP A CA 1
ATOM 665 C C . ASP A 1 81 ? -17.603 -11.197 -3.861 1.00 96.44 81 ASP A C 1
ATOM 667 O O . ASP A 1 81 ? -18.599 -11.440 -4.542 1.00 96.44 81 ASP A O 1
ATOM 671 N N . GLN A 1 82 ? -16.375 -11.193 -4.393 1.00 95.50 82 GLN A N 1
ATOM 672 C CA . GLN A 1 82 ? -16.063 -11.553 -5.784 1.00 95.50 82 GLN A CA 1
ATOM 673 C C . GLN A 1 82 ? -15.730 -13.045 -5.967 1.00 95.50 82 GLN A C 1
ATOM 675 O O . GLN A 1 82 ? -15.358 -13.460 -7.065 1.00 95.50 82 GLN A O 1
ATOM 680 N N . GLY A 1 83 ? -15.836 -13.863 -4.915 1.00 91.62 83 GLY A N 1
ATOM 681 C CA . GLY A 1 83 ? -15.503 -15.289 -4.963 1.00 91.62 83 GLY A CA 1
ATOM 682 C C . GLY A 1 83 ? -14.005 -15.571 -5.119 1.00 91.62 83 GLY A C 1
ATOM 683 O O . GLY A 1 83 ? -13.623 -16.635 -5.606 1.00 91.62 83 GLY A O 1
ATOM 684 N N . ILE A 1 84 ? -13.139 -14.628 -4.737 1.00 90.31 84 ILE A N 1
ATOM 685 C CA . ILE A 1 84 ? -11.687 -14.818 -4.776 1.00 90.31 84 ILE A CA 1
ATOM 686 C C . ILE A 1 84 ? -11.269 -15.603 -3.529 1.00 90.31 84 ILE A C 1
ATOM 688 O O . ILE A 1 84 ? -11.152 -15.051 -2.439 1.00 90.31 84 ILE A O 1
ATOM 692 N N . GLU A 1 85 ? -11.028 -16.903 -3.693 1.00 87.00 85 GLU A N 1
ATOM 693 C CA . GLU A 1 85 ? -10.607 -17.785 -2.593 1.00 87.00 85 GLU A CA 1
ATOM 694 C C . GLU A 1 85 ? -9.090 -17.804 -2.370 1.00 87.00 85 GLU A C 1
ATOM 696 O O . GLU A 1 85 ? -8.619 -18.128 -1.278 1.00 87.00 85 GLU A O 1
ATOM 701 N N . ARG A 1 86 ? -8.311 -17.552 -3.428 1.00 84.62 86 ARG A N 1
ATOM 702 C CA . ARG A 1 86 ? -6.856 -17.738 -3.442 1.00 84.62 86 ARG A CA 1
ATOM 703 C C . ARG A 1 86 ? -6.200 -16.615 -4.232 1.00 84.62 86 ARG A C 1
ATOM 705 O O . ARG A 1 86 ? -6.635 -16.272 -5.330 1.00 84.62 86 ARG A O 1
ATOM 712 N N . CYS A 1 87 ? -5.140 -16.058 -3.658 1.00 87.38 87 CYS A N 1
ATOM 713 C CA . CYS A 1 87 ? -4.380 -14.954 -4.227 1.00 87.38 87 CYS A CA 1
ATOM 714 C C . CYS A 1 87 ? -2.900 -15.324 -4.269 1.00 87.38 87 CYS A C 1
ATOM 716 O O . CYS A 1 87 ? -2.340 -15.800 -3.283 1.00 87.38 87 CYS A O 1
ATOM 718 N N . ILE A 1 88 ? -2.247 -15.033 -5.391 1.00 87.75 88 ILE A N 1
ATOM 719 C CA . ILE A 1 88 ? -0.794 -15.138 -5.520 1.00 87.75 88 ILE A CA 1
ATOM 720 C C . ILE A 1 88 ? -0.224 -13.725 -5.433 1.00 87.75 88 ILE A C 1
ATOM 722 O O . ILE A 1 88 ? -0.551 -12.864 -6.250 1.00 87.75 88 ILE A O 1
ATOM 726 N N . VAL A 1 89 ? 0.643 -13.482 -4.452 1.00 90.56 89 VAL A N 1
ATOM 727 C CA . VAL A 1 89 ? 1.329 -12.195 -4.304 1.00 90.56 89 VAL A CA 1
ATOM 728 C C . VAL A 1 89 ? 2.613 -12.218 -5.127 1.00 90.56 89 VAL A C 1
ATOM 730 O O . VAL A 1 89 ? 3.498 -13.039 -4.889 1.00 90.56 89 VAL A O 1
ATOM 733 N N . VAL A 1 90 ? 2.726 -11.304 -6.090 1.00 90.38 90 VAL A N 1
ATOM 734 C CA . VAL A 1 90 ? 3.900 -11.176 -6.963 1.00 90.38 90 VAL A CA 1
ATOM 735 C C . VAL A 1 90 ? 4.553 -9.816 -6.742 1.00 90.38 90 VAL A C 1
ATOM 737 O O . VAL A 1 90 ? 3.895 -8.782 -6.828 1.00 90.38 90 VAL A O 1
ATOM 740 N N . PHE A 1 91 ? 5.864 -9.814 -6.506 1.00 90.06 91 PHE A N 1
ATOM 741 C CA . PHE A 1 91 ? 6.673 -8.598 -6.427 1.00 90.06 91 PHE A CA 1
ATOM 742 C C . PHE A 1 91 ? 7.536 -8.453 -7.679 1.00 90.06 91 PHE A C 1
ATOM 744 O O . PHE A 1 91 ? 8.093 -9.427 -8.183 1.00 90.06 91 PHE A O 1
ATOM 751 N N . GLY A 1 92 ? 7.681 -7.224 -8.172 1.00 88.31 92 GLY A N 1
ATOM 752 C CA . GLY A 1 92 ? 8.449 -6.949 -9.380 1.00 88.31 92 GLY A CA 1
ATOM 753 C C . GLY A 1 92 ? 8.907 -5.499 -9.478 1.00 88.31 92 GLY A C 1
ATOM 754 O O . GLY A 1 92 ? 8.415 -4.612 -8.783 1.00 88.31 92 GLY A O 1
ATOM 755 N N . SER A 1 93 ? 9.881 -5.257 -10.355 1.00 88.62 93 SER A N 1
ATOM 756 C CA . SER A 1 93 ? 10.363 -3.906 -10.646 1.00 88.62 93 SER A CA 1
ATOM 757 C C . SER A 1 93 ? 9.312 -3.111 -11.423 1.00 88.62 93 SER A C 1
ATOM 759 O O . SER A 1 93 ? 8.899 -3.525 -12.503 1.00 88.62 93 SER A O 1
ATOM 761 N N . THR A 1 94 ? 8.972 -1.911 -10.946 1.00 89.19 94 THR A N 1
ATOM 762 C CA . THR A 1 94 ? 8.113 -0.954 -11.674 1.00 89.19 94 THR A CA 1
ATOM 763 C C . THR A 1 94 ? 8.797 -0.328 -12.892 1.00 89.19 94 THR A C 1
ATOM 765 O O . THR A 1 94 ? 8.165 0.379 -13.671 1.00 89.19 94 THR A O 1
ATOM 768 N N . ARG A 1 95 ? 10.106 -0.560 -13.061 1.00 88.69 95 ARG A N 1
ATOM 769 C CA . ARG A 1 95 ? 10.936 0.016 -14.133 1.00 88.69 95 ARG A CA 1
ATOM 770 C C . ARG A 1 95 ? 11.288 -0.991 -15.224 1.00 88.69 95 ARG A C 1
ATOM 772 O O . ARG A 1 95 ? 12.153 -0.712 -16.053 1.00 88.69 95 ARG A O 1
ATOM 779 N N . LEU A 1 96 ? 10.686 -2.174 -15.184 1.00 91.19 96 LEU A N 1
ATOM 780 C CA . LEU A 1 96 ? 10.921 -3.216 -16.168 1.00 91.19 96 LEU A CA 1
ATOM 781 C C . LEU A 1 96 ? 10.323 -2.811 -17.521 1.00 91.19 96 LEU A C 1
ATOM 783 O O . LEU A 1 96 ? 9.243 -2.227 -17.585 1.00 91.19 96 LEU A O 1
ATOM 787 N N . ARG A 1 97 ? 11.042 -3.104 -18.602 1.00 93.31 97 ARG A N 1
ATOM 788 C CA . ARG A 1 97 ? 10.626 -2.818 -19.977 1.00 93.31 97 ARG A CA 1
ATOM 789 C C . ARG A 1 97 ? 10.656 -4.105 -20.786 1.00 93.31 97 ARG A C 1
ATOM 791 O O . ARG A 1 97 ? 11.426 -5.011 -20.473 1.00 93.31 97 ARG A O 1
ATOM 798 N N . GLU A 1 98 ? 9.847 -4.151 -21.836 1.00 95.62 98 GLU A N 1
ATOM 799 C CA . GLU A 1 98 ? 9.960 -5.185 -22.862 1.00 95.62 98 GLU A CA 1
ATOM 800 C C . GLU A 1 98 ? 11.384 -5.222 -23.434 1.00 95.62 98 GLU A C 1
ATOM 802 O O . GLU A 1 98 ? 11.951 -4.151 -23.670 1.00 95.62 98 GLU A O 1
ATOM 807 N N . PRO A 1 99 ? 11.964 -6.409 -23.699 1.00 95.38 99 PRO A N 1
ATOM 808 C CA . PRO A 1 99 ? 13.331 -6.524 -24.211 1.00 95.38 99 PRO A CA 1
ATOM 809 C C . PRO A 1 99 ? 13.602 -5.683 -25.461 1.00 95.38 99 PRO A C 1
ATOM 811 O O . PRO A 1 99 ? 14.636 -5.023 -25.539 1.00 95.38 99 P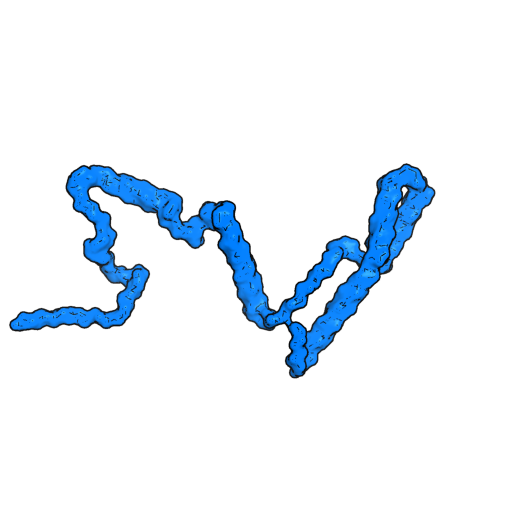RO A O 1
ATOM 814 N N . ALA A 1 100 ? 12.657 -5.648 -26.407 1.00 96.38 100 ALA A N 1
ATOM 815 C CA . ALA A 1 100 ? 12.776 -4.835 -27.616 1.00 96.38 100 ALA A CA 1
ATOM 816 C C . ALA A 1 100 ? 12.829 -3.333 -27.289 1.00 96.38 100 ALA A C 1
ATOM 818 O O . ALA A 1 100 ? 13.729 -2.630 -27.740 1.00 96.38 100 ALA A O 1
ATOM 819 N N . VAL A 1 101 ? 11.921 -2.862 -26.429 1.00 96.75 101 VAL A N 1
ATOM 820 C CA . VAL A 1 101 ? 11.849 -1.454 -26.010 1.00 96.75 101 VAL A CA 1
ATOM 821 C C . VAL A 1 101 ? 13.108 -1.039 -25.248 1.00 96.75 101 VAL A C 1
ATOM 823 O O . VAL A 1 101 ? 13.665 0.020 -25.524 1.00 96.75 101 VAL A O 1
ATOM 826 N N . ALA A 1 102 ? 13.589 -1.877 -24.326 1.00 96.56 102 ALA A N 1
ATOM 827 C CA . ALA A 1 102 ? 14.826 -1.627 -23.588 1.00 96.56 102 ALA A CA 1
ATOM 828 C C . ALA A 1 102 ? 16.051 -1.594 -24.517 1.00 96.56 102 ALA A C 1
ATOM 830 O O . ALA A 1 102 ? 16.960 -0.786 -24.330 1.00 96.56 102 ALA A O 1
ATOM 831 N N . GLY A 1 103 ? 16.069 -2.461 -25.534 1.00 97.19 103 GLY A N 1
ATOM 832 C CA . GLY A 1 103 ? 17.128 -2.502 -26.536 1.00 97.19 103 GLY A CA 1
ATOM 833 C C . GLY A 1 103 ? 17.150 -1.246 -27.40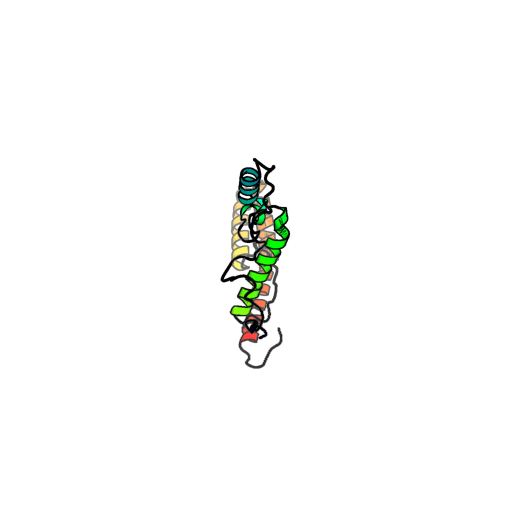4 1.00 97.19 103 GLY A C 1
ATOM 834 O O . GLY A 1 103 ? 18.214 -0.676 -27.633 1.00 97.19 103 GLY A O 1
ATOM 835 N N . ASP A 1 104 ? 15.986 -0.781 -27.853 1.00 97.88 104 ASP A N 1
ATOM 836 C CA . ASP A 1 104 ? 15.876 0.446 -28.643 1.00 97.88 104 ASP A CA 1
ATOM 837 C C . ASP A 1 104 ? 16.209 1.696 -27.821 1.00 97.88 104 ASP A C 1
ATOM 839 O O . ASP A 1 104 ? 16.850 2.615 -28.333 1.00 97.88 104 ASP A O 1
ATOM 843 N N . GLU A 1 105 ? 15.836 1.719 -26.540 1.00 96.56 105 GLU A N 1
ATOM 844 C CA . GLU A 1 105 ? 16.239 2.761 -25.592 1.00 96.56 105 GLU A CA 1
ATOM 845 C C . GLU A 1 105 ? 17.767 2.826 -25.460 1.00 96.56 105 GLU A C 1
ATOM 847 O O . GLU A 1 105 ? 18.354 3.892 -25.656 1.00 96.56 105 GLU A O 1
ATOM 852 N N . LEU A 1 106 ? 18.422 1.684 -25.216 1.00 97.44 106 LEU A N 1
ATOM 853 C CA . LEU A 1 106 ? 19.878 1.623 -25.110 1.00 97.44 106 LEU A CA 1
ATOM 854 C C . LEU A 1 106 ? 20.561 2.089 -26.402 1.00 97.44 106 LEU A C 1
ATOM 856 O O . LEU A 1 106 ? 21.487 2.893 -26.341 1.00 97.44 106 LEU A O 1
ATOM 860 N N . LYS A 1 107 ? 20.081 1.655 -27.575 1.00 97.75 107 LYS A N 1
ATOM 861 C CA . LYS A 1 107 ? 20.634 2.088 -28.872 1.00 97.75 107 LYS A CA 1
ATOM 862 C C . LYS A 1 107 ? 20.563 3.604 -29.060 1.00 97.75 107 LYS A C 1
ATOM 864 O O . LYS A 1 107 ? 21.529 4.199 -29.532 1.00 97.75 107 LYS A O 1
ATOM 869 N N . ARG A 1 108 ? 19.437 4.234 -28.701 1.00 97.19 108 ARG A N 1
ATOM 870 C CA . ARG A 1 108 ? 19.273 5.695 -28.810 1.00 97.19 108 ARG A CA 1
ATOM 871 C C . ARG A 1 108 ? 20.259 6.433 -27.913 1.00 97.19 108 ARG A C 1
ATOM 873 O O . ARG A 1 108 ? 20.913 7.358 -28.383 1.00 97.19 108 ARG A O 1
ATOM 880 N N . ILE A 1 109 ? 20.402 5.991 -26.666 1.00 96.62 109 ILE A N 1
ATOM 881 C CA . ILE A 1 109 ? 21.326 6.613 -25.710 1.00 96.62 109 ILE A CA 1
ATOM 882 C C . ILE A 1 109 ? 22.776 6.409 -26.153 1.00 96.62 109 ILE A C 1
ATOM 884 O O . ILE A 1 109 ? 23.556 7.354 -26.152 1.00 96.62 109 ILE A O 1
ATOM 888 N N . MET A 1 110 ? 23.134 5.217 -26.639 1.00 95.88 110 MET A N 1
ATOM 889 C CA . MET A 1 110 ? 24.465 4.973 -27.202 1.00 95.88 110 MET A CA 1
ATOM 890 C C . MET A 1 110 ? 24.775 5.906 -28.380 1.00 95.88 110 MET A C 1
ATOM 892 O O . MET A 1 110 ? 25.882 6.432 -28.459 1.00 95.88 110 MET A O 1
ATOM 896 N N . ALA A 1 111 ? 23.810 6.161 -29.270 1.00 95.88 111 ALA A N 1
ATOM 897 C CA . ALA A 1 111 ? 23.990 7.106 -30.371 1.00 95.88 111 ALA A CA 1
ATOM 898 C C . ALA A 1 111 ? 24.218 8.550 -29.884 1.00 95.88 111 ALA A C 1
ATOM 900 O O . ALA A 1 111 ? 24.993 9.281 -30.495 1.00 95.88 111 ALA A O 1
ATOM 901 N N . GLN A 1 112 ? 23.589 8.950 -28.775 1.00 95.00 112 GLN A N 1
ATOM 902 C CA . GLN A 1 112 ? 23.814 10.254 -28.142 1.00 95.00 112 GLN A CA 1
ATOM 903 C C . GLN A 1 112 ? 25.196 10.333 -27.479 1.00 95.00 112 GLN A C 1
ATOM 905 O O . GLN A 1 112 ? 25.899 11.321 -27.674 1.00 95.00 112 GLN A O 1
ATOM 910 N N . CYS A 1 113 ? 25.635 9.275 -26.786 1.00 94.25 113 CYS A N 1
ATOM 911 C CA . CYS A 1 113 ? 26.982 9.201 -26.211 1.00 94.25 113 CYS A CA 1
ATOM 912 C C . CYS A 1 113 ? 28.081 9.342 -27.276 1.00 94.25 113 CYS A C 1
ATOM 914 O O . CYS A 1 113 ? 29.129 9.905 -26.993 1.00 94.25 113 CYS A O 1
ATOM 916 N N . LEU A 1 114 ? 27.855 8.876 -28.511 1.00 93.62 114 LEU A N 1
ATOM 917 C CA . LEU A 1 114 ? 28.812 9.077 -29.609 1.00 93.62 114 LEU A CA 1
ATOM 918 C C . LEU A 1 114 ? 28.960 10.553 -30.011 1.00 93.62 114 LEU A C 1
ATOM 920 O O . LEU A 1 114 ? 30.024 10.944 -30.479 1.00 93.62 114 LEU A O 1
ATOM 924 N N . GLN A 1 115 ? 27.909 11.362 -29.847 1.00 93.94 115 GLN A N 1
ATOM 925 C CA . GLN A 1 115 ? 27.927 12.796 -30.164 1.00 93.94 115 GLN A CA 1
ATOM 926 C C . GLN A 1 115 ? 28.495 13.643 -29.017 1.00 93.94 115 GLN A C 1
ATOM 928 O O . GLN A 1 115 ? 29.038 14.716 -29.264 1.00 93.94 115 GLN A O 1
ATOM 933 N N . ALA A 1 116 ? 28.392 13.163 -27.775 1.00 91.88 116 ALA A N 1
ATOM 934 C CA . ALA A 1 116 ? 28.933 13.820 -26.587 1.00 91.88 116 ALA A CA 1
ATOM 935 C C . ALA A 1 116 ? 29.556 12.789 -25.615 1.00 91.88 116 ALA A C 1
ATOM 937 O O . ALA A 1 116 ? 28.931 12.428 -24.615 1.00 91.88 116 ALA A O 1
ATOM 938 N N . PRO A 1 117 ? 30.783 12.300 -25.897 1.00 86.94 117 PRO A N 1
ATOM 939 C CA . PRO A 1 117 ? 31.409 11.204 -25.142 1.00 86.94 117 PRO A CA 1
ATOM 940 C C . PRO A 1 117 ? 31.740 11.539 -23.684 1.00 86.94 117 PRO A C 1
ATOM 942 O O . PRO A 1 117 ? 31.727 10.651 -22.835 1.00 86.94 117 PRO A O 1
ATOM 945 N N . ASP A 1 118 ? 32.010 12.813 -23.398 1.00 92.88 118 ASP A N 1
ATOM 946 C CA . ASP A 1 118 ? 32.433 13.289 -22.077 1.00 92.88 118 ASP A CA 1
ATOM 947 C C . ASP A 1 118 ? 31.268 13.836 -21.231 1.00 92.88 118 ASP A C 1
ATOM 949 O O . ASP A 1 118 ? 31.495 14.448 -20.187 1.00 92.88 118 ASP A O 1
ATOM 953 N N . ASP A 1 119 ? 30.014 13.636 -21.659 1.00 95.06 119 ASP A N 1
ATOM 954 C CA . ASP A 1 119 ? 28.844 14.066 -20.892 1.00 95.06 119 ASP A CA 1
ATOM 955 C C . ASP A 1 119 ? 28.536 13.071 -19.747 1.00 95.06 119 ASP A C 1
ATOM 957 O O . ASP A 1 119 ? 28.090 11.938 -19.989 1.00 95.06 119 ASP A O 1
ATOM 961 N N . PRO A 1 120 ? 28.719 13.471 -18.471 1.00 94.00 120 PRO A N 1
ATOM 962 C CA . PRO A 1 120 ? 28.474 12.595 -17.330 1.00 94.00 120 PRO A CA 1
ATOM 963 C C . PRO A 1 120 ? 26.993 12.225 -17.153 1.00 94.00 120 PRO A C 1
ATOM 965 O O . PRO A 1 120 ? 2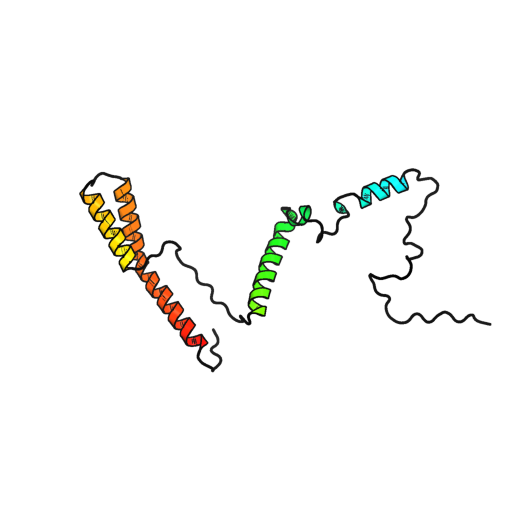6.693 11.210 -16.513 1.00 94.00 120 PRO A O 1
ATOM 968 N N . GLN A 1 121 ? 26.055 13.019 -17.683 1.00 95.69 121 GLN A N 1
ATOM 969 C CA . GLN A 1 121 ? 24.630 12.691 -17.657 1.00 95.69 121 GLN A CA 1
ATOM 970 C C . GLN A 1 121 ? 24.325 11.555 -18.632 1.00 95.69 121 GLN A C 1
ATOM 972 O O . GLN A 1 121 ? 23.715 10.565 -18.224 1.00 95.69 121 GLN A O 1
ATOM 977 N N . LEU A 1 122 ? 24.826 11.637 -19.868 1.00 94.88 122 LEU A N 1
ATOM 978 C CA . LEU A 1 122 ? 24.643 10.586 -20.872 1.00 94.88 122 LEU A CA 1
ATOM 979 C C . LEU A 1 122 ? 25.304 9.269 -20.454 1.00 94.88 122 LEU A C 1
ATOM 981 O O . LEU A 1 122 ? 24.707 8.206 -20.616 1.00 94.88 122 LEU A O 1
ATOM 985 N N . GLU A 1 123 ? 26.485 9.312 -19.833 1.00 95.00 123 GLU A N 1
ATOM 986 C CA . GLU A 1 123 ? 27.119 8.102 -19.291 1.00 95.00 123 GLU A CA 1
ATOM 987 C C . GLU A 1 123 ? 26.268 7.459 -18.181 1.00 95.00 123 GLU A C 1
ATOM 989 O O . GLU A 1 123 ? 26.135 6.232 -18.104 1.00 95.00 123 GLU A O 1
ATOM 994 N N . ARG A 1 124 ? 25.629 8.269 -17.327 1.00 95.94 124 ARG A N 1
ATOM 995 C CA . ARG A 1 124 ? 24.701 7.763 -16.307 1.00 95.94 124 ARG A CA 1
ATOM 996 C C . ARG A 1 124 ? 23.458 7.143 -16.937 1.00 95.94 124 ARG A C 1
ATOM 998 O O . ARG A 1 124 ? 23.029 6.072 -16.503 1.00 95.94 124 ARG A O 1
ATOM 1005 N N . GLU A 1 125 ? 22.878 7.795 -17.937 1.00 95.81 125 GLU A N 1
ATOM 1006 C CA . GLU A 1 125 ? 21.708 7.293 -18.660 1.00 95.81 125 GLU A CA 1
ATOM 1007 C C . GLU A 1 125 ? 22.013 5.992 -19.398 1.00 95.81 125 GLU A C 1
ATOM 1009 O O . GLU A 1 125 ? 21.227 5.046 -19.299 1.00 95.81 125 GLU A O 1
ATOM 1014 N N . ARG A 1 126 ? 23.190 5.891 -20.029 1.00 96.38 126 ARG A N 1
ATOM 1015 C CA . ARG A 1 126 ? 23.673 4.667 -20.675 1.00 96.38 126 ARG A CA 1
ATOM 1016 C C . ARG A 1 126 ? 23.703 3.512 -19.683 1.00 96.38 126 ARG A C 1
ATOM 1018 O O . ARG A 1 126 ? 23.083 2.483 -19.933 1.00 96.38 126 ARG A O 1
ATOM 1025 N N . ARG A 1 127 ? 24.316 3.702 -18.508 1.00 96.31 127 ARG A N 1
ATOM 1026 C CA . ARG A 1 127 ? 24.351 2.673 -17.449 1.00 96.31 127 ARG A CA 1
ATOM 1027 C C . ARG A 1 127 ? 22.957 2.260 -16.983 1.00 96.31 127 ARG A C 1
ATOM 1029 O O . ARG A 1 127 ? 22.712 1.086 -16.706 1.00 96.31 127 ARG A O 1
ATOM 1036 N N . LEU A 1 128 ? 22.027 3.207 -16.860 1.00 95.56 128 LEU A N 1
ATOM 1037 C CA . LEU A 1 128 ? 20.646 2.892 -16.486 1.00 95.56 128 LEU A CA 1
ATOM 1038 C C . LEU A 1 128 ? 19.937 2.080 -17.576 1.00 95.56 128 LEU A C 1
ATOM 1040 O O . LEU A 1 128 ? 19.236 1.125 -17.244 1.00 95.56 128 LEU A O 1
ATOM 1044 N N . ALA A 1 129 ? 20.137 2.420 -18.847 1.00 96.19 129 ALA A N 1
ATOM 1045 C CA . ALA A 1 129 ? 19.566 1.694 -19.976 1.00 96.19 129 ALA A CA 1
ATOM 1046 C C . ALA A 1 129 ? 20.154 0.282 -20.120 1.00 96.19 129 ALA A C 1
ATOM 1048 O O . ALA A 1 129 ? 19.406 -0.671 -20.325 1.00 96.19 129 ALA A O 1
ATOM 1049 N N . GLU A 1 130 ? 21.460 0.113 -19.904 1.00 96.38 130 GLU A N 1
ATOM 1050 C CA . GLU A 1 130 ? 22.112 -1.203 -19.862 1.00 96.38 130 GLU A CA 1
ATOM 1051 C C . GLU A 1 130 ? 21.536 -2.079 -18.751 1.00 96.38 130 GLU A C 1
ATOM 1053 O O . GLU A 1 130 ? 21.177 -3.236 -18.980 1.00 96.38 130 GLU A O 1
ATOM 1058 N N . ASN A 1 131 ? 21.362 -1.508 -17.556 1.00 95.38 131 ASN A N 1
ATOM 1059 C CA . ASN A 1 131 ? 20.728 -2.207 -16.444 1.00 95.38 131 ASN A CA 1
ATOM 1060 C C . ASN A 1 131 ? 19.272 -2.582 -16.760 1.00 95.38 131 ASN A C 1
ATOM 1062 O O . ASN A 1 131 ? 18.852 -3.701 -16.463 1.00 95.38 131 ASN A O 1
ATOM 1066 N N . ARG A 1 132 ? 18.497 -1.684 -17.386 1.00 95.12 132 ARG A N 1
ATOM 1067 C CA . ARG A 1 132 ? 17.120 -1.980 -17.819 1.00 95.12 132 ARG A CA 1
ATOM 1068 C C . ARG A 1 132 ? 17.090 -3.124 -18.827 1.00 95.12 132 ARG A C 1
ATOM 1070 O O . ARG A 1 132 ? 16.285 -4.033 -18.651 1.00 95.12 132 ARG A O 1
ATOM 1077 N N . LEU A 1 133 ? 17.975 -3.119 -19.824 1.00 96.56 133 LEU A N 1
ATOM 1078 C CA . LEU A 1 133 ? 18.065 -4.187 -20.820 1.00 96.56 133 LEU A CA 1
ATOM 1079 C C . LEU A 1 133 ? 18.471 -5.524 -20.187 1.00 96.56 133 LEU A C 1
ATOM 1081 O O . LEU A 1 133 ? 17.846 -6.545 -20.461 1.00 96.56 133 LEU A O 1
ATOM 1085 N N . SER A 1 134 ? 19.452 -5.518 -19.282 1.00 95.19 134 SER A N 1
ATOM 1086 C CA . SER A 1 134 ? 19.870 -6.714 -18.537 1.00 95.19 134 SER A CA 1
ATOM 1087 C C . SER A 1 134 ? 18.716 -7.330 -17.735 1.00 95.19 134 SER A C 1
ATOM 1089 O O . SER A 1 134 ? 18.544 -8.554 -17.707 1.00 95.19 134 SER A O 1
ATOM 1091 N N . LEU A 1 135 ? 17.883 -6.481 -17.122 1.00 95.25 135 LEU A N 1
ATOM 1092 C CA . LEU A 1 135 ? 16.707 -6.907 -16.367 1.00 95.25 135 LEU A CA 1
ATOM 1093 C C . LEU A 1 135 ? 15.506 -7.255 -17.254 1.00 95.25 135 LEU A C 1
ATOM 1095 O O . LEU A 1 135 ? 14.653 -8.009 -16.797 1.00 95.25 135 LEU A O 1
ATOM 1099 N N . ALA A 1 136 ? 15.432 -6.777 -18.500 1.00 95.75 136 ALA A N 1
ATOM 1100 C CA . ALA A 1 136 ? 14.267 -6.933 -19.377 1.00 95.75 136 ALA A CA 1
ATOM 1101 C C . ALA A 1 136 ? 13.842 -8.395 -19.594 1.00 95.75 136 ALA A C 1
ATOM 1103 O O . ALA A 1 136 ? 12.666 -8.664 -19.817 1.00 95.75 136 ALA A O 1
ATOM 1104 N N . ARG A 1 137 ? 14.754 -9.363 -19.428 1.00 93.62 137 ARG A N 1
ATOM 1105 C CA . ARG A 1 137 ? 14.421 -10.800 -19.424 1.00 93.62 137 ARG A CA 1
ATOM 1106 C C . ARG A 1 137 ? 13.322 -11.176 -18.419 1.00 93.62 137 ARG A C 1
ATOM 1108 O O . ARG A 1 137 ? 12.527 -12.068 -18.693 1.00 93.62 137 ARG A O 1
ATOM 1115 N N . TYR A 1 138 ? 13.237 -10.485 -17.278 1.00 94.88 138 TYR A N 1
ATOM 1116 C CA . TYR A 1 138 ? 12.212 -10.748 -16.265 1.00 94.88 138 TYR A CA 1
ATOM 1117 C C . TYR A 1 138 ? 10.807 -10.351 -16.733 1.00 94.88 138 TYR A C 1
ATOM 1119 O O . TYR A 1 138 ? 9.826 -10.781 -16.132 1.00 94.88 138 TYR A O 1
ATOM 1127 N N . TYR A 1 139 ? 10.692 -9.559 -17.807 1.00 94.56 139 TYR A N 1
ATOM 1128 C CA . TYR A 1 139 ? 9.401 -9.227 -18.400 1.00 94.56 139 TYR A CA 1
ATOM 1129 C C . TYR A 1 139 ? 8.747 -10.488 -18.968 1.00 94.56 139 TYR A C 1
ATOM 1131 O O . TYR A 1 139 ? 7.587 -10.773 -18.676 1.00 94.56 139 TYR A O 1
ATOM 1139 N N . GLU A 1 140 ? 9.518 -11.298 -19.700 1.00 92.19 140 GLU A N 1
ATOM 1140 C CA . GLU A 1 140 ? 9.028 -12.571 -20.230 1.00 92.19 140 GLU A CA 1
ATOM 1141 C C . GLU A 1 140 ? 8.728 -13.575 -19.122 1.00 92.19 140 GLU A C 1
ATOM 1143 O O . GLU A 1 140 ? 7.711 -14.255 -19.199 1.00 92.19 140 GLU A O 1
ATOM 1148 N N . VAL A 1 141 ? 9.522 -13.595 -18.045 1.00 93.81 141 VAL A N 1
ATOM 1149 C CA . VAL A 1 141 ? 9.223 -14.424 -16.864 1.00 93.81 141 VAL A CA 1
ATOM 1150 C C . VAL A 1 141 ? 7.864 -14.052 -16.263 1.00 93.81 141 VAL A C 1
ATOM 1152 O O . VAL A 1 141 ? 7.049 -14.929 -15.983 1.00 93.81 141 VAL A O 1
ATOM 1155 N N . GLY A 1 142 ? 7.575 -12.754 -16.115 1.00 93.75 142 GLY A N 1
ATOM 1156 C CA . GLY A 1 142 ? 6.269 -12.284 -15.645 1.00 93.75 142 GLY A CA 1
ATOM 1157 C C . GLY A 1 142 ? 5.124 -12.677 -16.586 1.00 93.75 142 GLY A C 1
ATOM 1158 O O . GLY A 1 142 ? 4.062 -13.104 -16.130 1.00 93.75 142 GLY A O 1
ATOM 1159 N N . ARG A 1 143 ? 5.342 -12.601 -17.906 1.00 92.56 143 ARG A N 1
ATOM 1160 C CA . ARG A 1 143 ? 4.349 -13.035 -18.902 1.00 92.56 143 ARG A CA 1
ATOM 1161 C C . ARG A 1 143 ? 4.115 -14.536 -18.881 1.00 92.56 143 ARG A C 1
ATOM 1163 O O . ARG A 1 143 ? 2.976 -14.970 -19.018 1.00 92.56 143 ARG A O 1
ATOM 1170 N N . GLU A 1 144 ? 5.170 -15.326 -18.753 1.00 94.00 144 GLU A N 1
ATOM 1171 C CA . GLU A 1 144 ? 5.079 -16.777 -18.648 1.00 94.00 144 GLU A CA 1
ATOM 1172 C C . GLU A 1 144 ? 4.309 -17.185 -17.394 1.00 94.00 144 GLU A C 1
ATOM 1174 O O . GLU A 1 144 ? 3.357 -17.954 -17.508 1.00 94.00 144 GLU A O 1
ATOM 1179 N N . LEU A 1 145 ? 4.622 -16.584 -16.241 1.00 92.81 145 LEU A N 1
ATOM 1180 C CA . LEU A 1 145 ? 3.862 -16.786 -15.009 1.00 92.81 145 LEU A CA 1
ATOM 1181 C C . LEU A 1 145 ? 2.374 -16.470 -15.216 1.00 92.81 145 LEU A C 1
ATOM 1183 O O . LEU A 1 145 ? 1.524 -17.302 -14.907 1.00 92.81 145 LEU A O 1
ATOM 1187 N N . GLY A 1 146 ? 2.053 -15.313 -15.804 1.00 91.62 146 GLY A N 1
ATOM 1188 C CA . GLY A 1 146 ? 0.670 -14.936 -16.106 1.00 91.62 146 GLY A CA 1
ATOM 1189 C C . GLY A 1 146 ? -0.040 -15.936 -17.028 1.00 91.62 146 GLY A C 1
ATOM 1190 O O . GLY A 1 146 ? -1.196 -16.281 -16.787 1.00 91.62 146 GLY A O 1
ATOM 1191 N N . ARG A 1 147 ? 0.652 -16.464 -18.049 1.00 92.88 147 ARG A N 1
ATOM 1192 C CA . ARG A 1 147 ? 0.111 -17.519 -18.926 1.00 92.88 147 ARG A CA 1
ATOM 1193 C C . ARG A 1 147 ? -0.135 -18.824 -18.168 1.00 92.88 147 ARG A C 1
ATOM 1195 O O . ARG A 1 147 ? -1.147 -19.467 -18.424 1.00 92.88 147 ARG A O 1
ATOM 1202 N N . LEU A 1 148 ? 0.776 -19.236 -17.286 1.00 91.56 148 LEU A N 1
ATOM 1203 C CA . LEU A 1 148 ? 0.628 -20.459 -16.491 1.00 91.56 148 LEU A CA 1
ATOM 1204 C C . LEU A 1 148 ? -0.568 -20.350 -15.542 1.00 91.56 148 LEU A C 1
ATOM 1206 O O . LEU A 1 148 ? -1.435 -21.220 -15.561 1.00 91.56 148 LEU A O 1
ATOM 1210 N N . VAL A 1 149 ? -0.664 -19.248 -14.793 1.00 88.56 149 VAL A N 1
ATOM 1211 C CA . VAL A 1 149 ? -1.783 -18.985 -13.875 1.00 88.56 149 VAL A CA 1
ATOM 1212 C C . VAL A 1 149 ? -3.112 -18.920 -14.637 1.00 88.56 149 VAL A C 1
ATOM 1214 O O . VAL A 1 149 ? -4.080 -19.566 -14.244 1.00 88.56 149 VAL A O 1
ATOM 1217 N N . GLY A 1 150 ? -3.151 -18.214 -15.772 1.00 86.31 150 GLY A N 1
ATOM 1218 C CA . GLY A 1 150 ? -4.361 -18.085 -16.588 1.00 86.31 150 GLY A CA 1
ATOM 1219 C C . GLY A 1 150 ? -4.842 -19.394 -17.224 1.00 86.31 150 GLY A C 1
ATOM 1220 O O . GLY A 1 150 ? -6.038 -19.553 -17.446 1.00 86.31 150 GLY A O 1
ATOM 1221 N N . LYS A 1 151 ? -3.942 -20.348 -17.501 1.00 86.88 151 LYS A N 1
ATOM 1222 C CA . LYS A 1 151 ? -4.322 -21.681 -18.000 1.00 86.88 151 LYS A CA 1
ATOM 1223 C C . LYS A 1 151 ? -4.989 -22.527 -16.916 1.00 86.88 151 LYS A C 1
ATOM 1225 O O . LYS A 1 151 ? -6.005 -23.152 -17.188 1.00 86.88 151 LYS A O 1
ATOM 1230 N N . VAL A 1 152 ? -4.444 -22.507 -15.698 1.00 77.25 152 VAL A N 1
ATOM 1231 C CA . VAL A 1 152 ? -4.935 -23.325 -14.575 1.00 77.25 152 VAL A CA 1
ATOM 1232 C C . VAL A 1 152 ? -6.358 -22.934 -14.156 1.00 77.25 152 VAL A C 1
ATOM 1234 O O . VAL A 1 152 ? -7.134 -23.801 -13.768 1.00 77.25 152 VAL A O 1
ATOM 1237 N N . GLY A 1 153 ? -6.734 -21.658 -14.286 1.00 64.56 153 GLY A N 1
ATOM 1238 C CA . GLY A 1 153 ? -8.078 -21.176 -13.937 1.00 64.56 153 GLY A CA 1
ATOM 1239 C C . GLY A 1 153 ? -9.228 -21.732 -14.792 1.00 64.56 153 GLY A C 1
ATOM 1240 O O . GLY A 1 153 ? -10.377 -21.635 -14.374 1.00 64.56 153 GLY A O 1
ATOM 1241 N N . ASN A 1 154 ? -8.942 -22.323 -15.960 1.00 58.53 154 ASN A N 1
ATOM 1242 C CA . ASN A 1 154 ? -9.956 -22.856 -16.882 1.00 58.53 154 ASN A CA 1
ATOM 1243 C C . ASN A 1 154 ? -10.135 -24.381 -16.812 1.00 58.53 154 ASN A C 1
ATOM 1245 O O . ASN A 1 154 ? -11.067 -24.906 -17.426 1.00 58.53 154 ASN A O 1
ATOM 1249 N N . ASP A 1 155 ? -9.283 -25.100 -16.081 1.00 56.78 155 ASP A N 1
ATOM 1250 C CA . ASP A 1 155 ? -9.420 -26.546 -15.943 1.00 56.78 155 ASP A CA 1
ATOM 1251 C C . ASP A 1 155 ? -10.441 -26.855 -14.838 1.00 56.78 155 ASP A C 1
ATOM 1253 O O . ASP A 1 155 ? -10.208 -26.625 -13.651 1.00 56.78 155 ASP A O 1
ATOM 1257 N N . ALA A 1 156 ? -11.596 -27.392 -15.248 1.00 50.53 156 ALA A N 1
ATOM 1258 C CA . ALA A 1 156 ? -12.785 -27.712 -14.446 1.00 50.53 156 ALA A CA 1
ATOM 1259 C C . ALA A 1 156 ? -12.587 -28.802 -13.361 1.00 50.53 156 ALA A C 1
ATOM 1261 O O . ALA A 1 156 ? -13.533 -29.476 -12.954 1.00 50.53 156 ALA A O 1
ATOM 1262 N N . GLY A 1 157 ? -11.359 -28.995 -12.885 1.00 53.31 157 GLY A N 1
ATOM 1263 C CA . GLY A 1 157 ? -10.961 -30.008 -11.919 1.00 53.31 157 GLY A CA 1
ATOM 1264 C C . GLY A 1 157 ? -10.088 -29.427 -10.815 1.00 53.31 157 GLY A C 1
ATOM 1265 O O . GL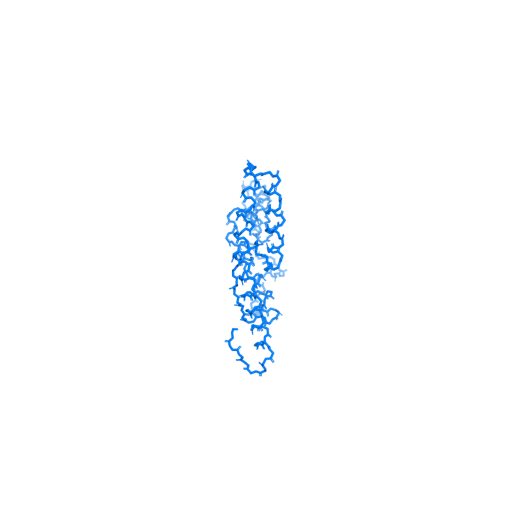Y A 1 157 ? -8.950 -29.850 -10.662 1.00 53.31 157 GLY A O 1
ATOM 1266 N N . GLY A 1 158 ? -10.620 -28.461 -10.059 1.00 51.88 158 GLY A N 1
ATOM 1267 C CA . GLY A 1 158 ? -10.173 -28.132 -8.699 1.00 51.88 158 GLY A CA 1
ATOM 1268 C C . GLY A 1 158 ? -8.660 -28.027 -8.494 1.00 51.88 158 GLY A C 1
ATOM 1269 O O . GLY A 1 158 ? -8.131 -28.614 -7.545 1.00 51.88 158 GLY A O 1
ATOM 1270 N N . SER A 1 159 ? -7.951 -27.315 -9.372 1.00 51.28 159 SER A N 1
ATOM 1271 C CA . SER A 1 159 ? -6.517 -27.116 -9.191 1.00 51.28 159 SER A CA 1
ATOM 1272 C C . SER A 1 159 ? -6.271 -26.174 -8.012 1.00 51.28 159 SER A C 1
ATOM 1274 O O . SER A 1 159 ? -6.634 -25.000 -8.030 1.00 51.28 159 SER A O 1
ATOM 1276 N N . ARG A 1 160 ? -5.677 -26.738 -6.958 1.00 52.38 160 ARG A N 1
ATOM 1277 C CA . ARG A 1 160 ? -5.270 -26.071 -5.719 1.00 52.38 160 ARG A CA 1
ATOM 1278 C C . ARG A 1 160 ? -4.056 -25.170 -5.985 1.00 52.38 160 ARG A C 1
ATOM 1280 O O . ARG A 1 160 ? -2.926 -25.614 -5.791 1.00 52.38 160 ARG A O 1
ATOM 1287 N N . LEU A 1 161 ? -4.285 -23.936 -6.425 1.00 50.09 161 LEU A N 1
ATOM 1288 C CA . LEU A 1 161 ? -3.320 -22.835 -6.312 1.00 50.09 161 LEU A CA 1
ATOM 1289 C C . LEU A 1 161 ? -3.908 -21.742 -5.443 1.00 50.09 161 LEU A C 1
ATOM 1291 O O . LEU A 1 161 ? -4.947 -21.200 -5.867 1.00 50.09 161 LEU A O 1
#